Protein AF-A0A0F9AB74-F1 (afdb_monomer_lite)

Sequence (175 aa):
MKTLTYKFTETFQNPFNRKARAGISPRGILRGLGFFMEDCQMEKIDLIGKNFGRLIVEKSAHSNKAGQAFWKCKCDCGNIIIARSDSLRTGNTKSCGCLPKEILIARNTTHTLSKTGTYKIWRGMISRCRYDYPFYRYWHGKGIKVCDRWMSFKRFLFDMGERPKGLTIERIDSN

pLDDT: mean 73.2, std 21.27, range [31.28, 95.75]

Organism: NCBI:txid412755

Secondary structure (DSSP, 8-state):
-----------------------------------------------TT-EETTEEEEEEEEE-TT--EEEEEEETTS-EEEEEHHHHHTTS--SSSHHHHHHHHHHH-S-TTTTSHHHHHHHHHHHHTSTT-TTHHHHGGGT----GGGGSHHHHHHHH-SPPTT-----S---

Structure (mmCIF, N/CA/C/O backbone):
data_AF-A0A0F9AB74-F1
#
_entry.id   AF-A0A0F9AB74-F1
#
loop_
_atom_site.group_PDB
_atom_site.id
_atom_site.type_symbol
_atom_site.label_atom_id
_atom_site.label_alt_id
_atom_site.label_comp_id
_atom_site.label_asym_id
_atom_site.label_entity_id
_atom_site.label_seq_id
_atom_site.pdbx_PDB_ins_code
_atom_site.Cartn_x
_atom_site.Cartn_y
_atom_site.Cartn_z
_atom_site.occupancy
_atom_site.B_iso_or_equiv
_atom_site.auth_seq_id
_atom_site.auth_comp_id
_atom_site.auth_asym_id
_atom_site.auth_atom_id
_atom_site.pdbx_PDB_model_num
ATOM 1 N N . MET A 1 1 ? -4.462 -4.260 -46.797 1.00 43.81 1 MET A N 1
ATOM 2 C CA . MET A 1 1 ? -4.151 -5.011 -45.559 1.00 43.81 1 MET A CA 1
ATOM 3 C C . MET A 1 1 ? -5.220 -4.682 -44.530 1.00 43.81 1 MET A C 1
ATOM 5 O O . MET A 1 1 ? -5.582 -3.521 -44.412 1.00 43.81 1 MET A O 1
ATOM 9 N N . LYS A 1 2 ? -5.818 -5.710 -43.922 1.00 38.28 2 LYS A N 1
ATOM 10 C CA . LYS A 1 2 ? -7.089 -5.634 -43.188 1.00 38.28 2 LYS A CA 1
ATOM 11 C C . LYS A 1 2 ? -6.899 -5.025 -41.793 1.00 38.28 2 LYS A C 1
ATOM 13 O O . LYS A 1 2 ? -6.109 -5.527 -41.001 1.00 38.28 2 LYS A O 1
ATOM 18 N N . THR A 1 3 ? -7.647 -3.966 -41.516 1.00 47.91 3 THR A N 1
ATOM 19 C CA . THR A 1 3 ? -7.860 -3.355 -40.201 1.00 47.91 3 THR A CA 1
ATOM 20 C C . THR A 1 3 ? -8.733 -4.275 -39.346 1.00 47.91 3 THR A C 1
ATOM 22 O O . THR A 1 3 ? -9.804 -4.687 -39.786 1.00 47.91 3 THR A O 1
ATOM 25 N N . LEU A 1 4 ? -8.296 -4.592 -38.125 1.00 37.66 4 LEU A N 1
ATOM 26 C CA . LEU A 1 4 ? -9.113 -5.291 -37.129 1.00 37.66 4 LEU A CA 1
ATOM 27 C C . LEU A 1 4 ? -9.590 -4.285 -36.080 1.00 37.66 4 LEU A C 1
ATOM 29 O O . LEU A 1 4 ? -8.851 -3.882 -35.185 1.00 37.66 4 LEU A O 1
ATOM 33 N N . THR A 1 5 ? -10.840 -3.862 -36.232 1.00 44.44 5 THR A N 1
ATOM 34 C CA . THR A 1 5 ? -11.616 -3.133 -35.228 1.00 44.44 5 THR A CA 1
ATOM 35 C C . THR A 1 5 ? -12.206 -4.123 -34.228 1.00 44.44 5 THR A C 1
ATOM 37 O O . THR A 1 5 ? -12.949 -5.015 -34.633 1.00 44.44 5 THR A O 1
ATOM 40 N N . TYR A 1 6 ? -11.947 -3.934 -32.935 1.00 42.81 6 TYR A N 1
ATOM 41 C CA . TYR A 1 6 ? -12.648 -4.641 -31.862 1.00 42.81 6 TYR A CA 1
ATOM 42 C C . TYR A 1 6 ? -13.553 -3.656 -31.114 1.00 42.81 6 TYR A C 1
ATOM 44 O O . TYR A 1 6 ? -13.085 -2.653 -30.577 1.00 42.81 6 TYR A O 1
ATOM 52 N N . LYS A 1 7 ? -14.859 -3.944 -31.112 1.00 44.25 7 LYS A N 1
ATOM 53 C CA . LYS A 1 7 ? -15.873 -3.335 -30.244 1.00 44.25 7 LYS A CA 1
ATOM 54 C C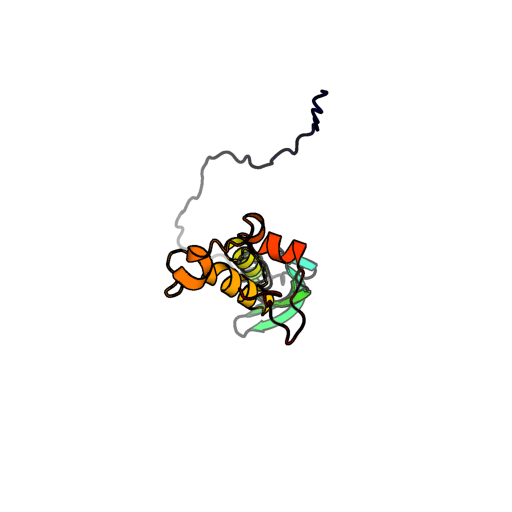 . LYS A 1 7 ? -16.153 -4.309 -29.101 1.00 44.25 7 LYS A C 1
ATOM 56 O O . LYS A 1 7 ? -16.380 -5.483 -29.366 1.00 44.25 7 LYS A O 1
ATOM 61 N N . PHE A 1 8 ? -16.206 -3.812 -27.870 1.00 36.16 8 PHE A N 1
ATOM 62 C CA . PHE A 1 8 ? -16.928 -4.465 -26.781 1.00 36.16 8 PHE A CA 1
ATOM 63 C C . PHE A 1 8 ? -17.798 -3.417 -26.090 1.00 36.16 8 PHE A C 1
ATOM 65 O O . PHE A 1 8 ? -17.309 -2.413 -25.574 1.00 36.16 8 PHE A O 1
ATOM 72 N N . THR A 1 9 ? -19.103 -3.643 -26.169 1.00 40.78 9 THR A N 1
ATOM 73 C CA . THR A 1 9 ? -20.156 -2.987 -25.403 1.00 40.78 9 THR A CA 1
ATOM 74 C C . THR A 1 9 ? -20.321 -3.736 -24.087 1.00 40.78 9 THR A C 1
ATOM 76 O O . THR A 1 9 ? -20.438 -4.954 -24.107 1.00 40.78 9 THR A O 1
ATOM 79 N N . GLU A 1 10 ? -20.336 -3.033 -22.961 1.00 36.94 10 GLU A N 1
ATOM 80 C CA . GLU A 1 10 ? -21.513 -2.919 -22.091 1.00 36.94 10 GLU A CA 1
ATOM 81 C C . GLU A 1 10 ? -21.180 -2.085 -20.851 1.00 36.94 10 GLU A C 1
ATOM 83 O O . GLU A 1 10 ? -20.064 -2.028 -20.337 1.00 36.94 10 GLU A O 1
ATOM 88 N N . THR A 1 11 ? -22.193 -1.335 -20.461 1.00 43.22 11 THR A N 1
ATOM 89 C CA . THR A 1 11 ? -22.218 -0.231 -19.517 1.00 43.22 11 THR A CA 1
ATOM 90 C C . THR A 1 11 ? -22.158 -0.712 -18.072 1.00 43.22 11 THR A C 1
ATOM 92 O O . THR A 1 11 ? -23.061 -1.414 -17.628 1.00 43.22 11 THR A O 1
ATOM 95 N N . PHE A 1 12 ? -21.184 -0.238 -17.293 1.00 33.56 12 PHE A N 1
ATOM 96 C CA . PHE A 1 12 ? -21.295 -0.244 -15.833 1.00 33.56 12 PHE A CA 1
ATOM 97 C C . PHE A 1 12 ? -21.854 1.101 -15.368 1.00 33.56 12 PHE A C 1
ATOM 99 O O . PHE A 1 12 ? -21.212 2.145 -15.494 1.00 33.56 12 PHE A O 1
ATOM 106 N N . GLN A 1 13 ? -23.085 1.071 -14.856 1.00 39.59 13 GLN A N 1
ATOM 107 C CA . GLN A 1 13 ? -23.728 2.213 -14.221 1.00 39.59 13 GLN A CA 1
ATOM 108 C C . GLN A 1 13 ? -22.968 2.608 -12.950 1.00 39.59 13 GLN A C 1
ATOM 110 O O . GLN A 1 13 ? -22.758 1.816 -12.035 1.00 39.59 13 GLN A O 1
ATOM 115 N N . ASN A 1 14 ? -22.575 3.875 -12.919 1.00 42.44 14 ASN A N 1
ATOM 116 C CA . ASN A 1 14 ? -21.978 4.578 -11.798 1.00 42.44 14 ASN A CA 1
ATOM 117 C C . ASN A 1 14 ? -23.099 5.079 -10.854 1.00 42.44 14 ASN A C 1
ATOM 119 O O . ASN A 1 14 ? -23.895 5.913 -11.288 1.00 42.44 14 ASN A O 1
ATOM 123 N N . PRO A 1 15 ? -23.191 4.639 -9.584 1.00 41.12 15 PRO A N 1
ATOM 124 C CA . PRO A 1 15 ? -24.231 5.093 -8.663 1.00 41.12 15 PRO A CA 1
ATOM 125 C C . PRO A 1 15 ? -23.807 6.316 -7.824 1.00 41.12 15 PRO A C 1
ATOM 127 O O . PRO A 1 15 ? -24.186 6.432 -6.659 1.00 41.12 15 PRO A O 1
ATOM 130 N N . PHE A 1 16 ? -23.047 7.262 -8.386 1.00 36.78 16 PHE A N 1
ATOM 131 C CA . PHE A 1 16 ? -22.826 8.572 -7.760 1.00 36.78 16 PHE A CA 1
ATOM 132 C C . PHE A 1 16 ? -23.815 9.612 -8.292 1.00 36.78 16 PHE A C 1
ATOM 134 O O . PHE A 1 16 ? -23.480 10.480 -9.092 1.00 36.78 16 PHE A O 1
ATOM 141 N N . ASN A 1 17 ? -25.049 9.552 -7.791 1.00 37.34 17 ASN A N 1
ATOM 142 C CA . ASN A 1 17 ? -25.945 10.702 -7.801 1.00 37.34 17 ASN A CA 1
ATOM 143 C C . ASN A 1 17 ? -26.595 10.853 -6.425 1.00 37.34 17 ASN A C 1
ATOM 145 O O . ASN A 1 17 ? -27.485 10.088 -6.057 1.00 37.34 17 ASN A O 1
ATOM 149 N N . ARG A 1 18 ? -26.161 11.856 -5.659 1.00 40.81 18 ARG A N 1
ATOM 150 C CA . ARG A 1 18 ? -26.996 12.448 -4.613 1.00 40.81 18 ARG A CA 1
ATOM 151 C C . ARG A 1 18 ? -26.971 13.958 -4.771 1.00 40.81 18 ARG A C 1
ATOM 153 O O . ARG A 1 18 ? -25.955 14.615 -4.562 1.00 40.81 18 ARG A O 1
ATOM 160 N N . LYS A 1 19 ? -28.134 14.452 -5.188 1.00 38.44 19 LYS A N 1
ATOM 161 C CA . LYS A 1 19 ? -28.541 15.850 -5.240 1.00 38.44 19 LYS A CA 1
ATOM 162 C C . LYS A 1 19 ? -28.359 16.526 -3.879 1.00 38.44 19 LYS A C 1
ATOM 164 O O . LYS A 1 19 ? -28.498 15.906 -2.827 1.00 38.44 19 LYS A O 1
ATOM 169 N N . ALA A 1 20 ? -28.084 17.821 -3.950 1.00 34.88 20 ALA A N 1
ATOM 170 C CA . ALA A 1 20 ? -28.099 18.756 -2.839 1.00 34.88 20 ALA A CA 1
ATOM 171 C C . ALA A 1 20 ? -29.530 19.109 -2.379 1.00 34.88 20 ALA A C 1
ATOM 173 O O . ALA A 1 20 ? -30.483 18.942 -3.143 1.00 34.88 20 ALA A O 1
ATOM 174 N N . ARG A 1 21 ? -29.578 19.763 -1.202 1.00 36.00 21 ARG A N 1
ATOM 175 C CA . ARG A 1 21 ? -30.686 20.482 -0.521 1.00 36.00 21 ARG A CA 1
ATOM 176 C C . ARG A 1 21 ? -31.568 19.595 0.368 1.00 36.00 21 ARG A C 1
ATOM 178 O O . ARG A 1 21 ? -31.872 18.476 -0.001 1.00 36.00 21 ARG A O 1
ATOM 185 N N . ALA A 1 22 ? -32.049 20.027 1.531 1.00 31.28 22 ALA A N 1
ATOM 186 C CA . ALA A 1 22 ? -31.831 21.206 2.375 1.00 31.28 22 ALA A CA 1
ATOM 187 C C . ALA A 1 22 ? -32.523 20.928 3.728 1.00 31.28 22 ALA A C 1
ATOM 189 O O . ALA A 1 22 ? -33.496 20.185 3.756 1.00 31.28 22 ALA A O 1
ATOM 190 N N . GLY A 1 23 ? -32.079 21.597 4.796 1.00 32.03 23 GLY A N 1
ATOM 191 C CA . GLY A 1 23 ? -32.972 22.059 5.864 1.00 32.03 23 GLY A CA 1
ATOM 192 C C . GLY A 1 23 ? -33.332 21.083 6.988 1.00 32.03 23 GLY A C 1
ATOM 193 O O . GLY A 1 23 ? -34.173 20.212 6.826 1.00 32.03 23 GLY A O 1
ATOM 194 N N . ILE A 1 24 ? -32.780 21.374 8.170 1.00 34.50 24 ILE A N 1
ATOM 195 C CA . ILE A 1 24 ? -33.478 21.726 9.428 1.00 34.50 24 ILE A CA 1
ATOM 196 C C . ILE A 1 24 ? -32.673 21.148 10.604 1.00 34.50 24 ILE A C 1
ATOM 198 O O . ILE A 1 24 ? -32.692 19.956 10.884 1.00 34.50 24 ILE A O 1
ATOM 202 N N . SER A 1 25 ? -31.956 22.024 11.308 1.00 33.53 25 SER A N 1
ATOM 203 C CA . SER A 1 25 ? -31.489 21.781 12.674 1.00 33.53 25 SER A CA 1
ATOM 204 C C . SER A 1 25 ? -31.980 22.954 13.514 1.00 33.53 25 SER A C 1
ATOM 206 O O . SER A 1 25 ? -31.469 24.064 13.345 1.00 33.53 25 SER A O 1
ATOM 208 N N . PRO A 1 26 ? -32.988 22.768 14.380 1.00 39.94 26 PRO A N 1
ATOM 209 C CA . PRO A 1 26 ? -33.317 23.763 15.374 1.00 39.94 26 PRO A CA 1
ATOM 210 C C . PRO A 1 26 ? -32.356 23.568 16.549 1.00 39.94 26 PRO A C 1
ATOM 212 O O . PRO A 1 26 ? -32.540 22.695 17.395 1.00 39.94 26 PRO A O 1
ATOM 215 N N . ARG A 1 27 ? -31.320 24.410 16.629 1.00 38.06 27 ARG A N 1
ATOM 216 C CA . ARG A 1 27 ? -30.686 24.711 17.918 1.00 38.06 27 ARG A CA 1
ATOM 217 C C . ARG A 1 27 ? -31.642 25.606 18.707 1.00 38.06 27 ARG A C 1
ATOM 219 O O . ARG A 1 27 ? -31.510 26.823 18.700 1.00 38.06 27 ARG A O 1
ATOM 226 N N . GLY A 1 28 ? -32.628 24.977 19.340 1.00 33.47 28 GLY A N 1
ATOM 227 C CA . GLY A 1 28 ? -33.473 25.577 20.364 1.00 33.47 28 GLY A CA 1
ATOM 228 C C . GLY A 1 28 ? -32.919 25.239 21.743 1.00 33.47 28 GLY A C 1
ATOM 229 O O . GLY A 1 28 ? -32.850 24.076 22.126 1.00 33.47 28 GLY A O 1
ATOM 230 N N . ILE A 1 29 ? -32.493 26.272 22.462 1.00 43.81 29 ILE A N 1
ATOM 231 C CA . ILE A 1 29 ? -32.199 26.254 23.895 1.00 43.81 29 ILE A CA 1
ATOM 232 C C . ILE A 1 29 ? -33.513 25.987 24.631 1.00 43.81 29 ILE A C 1
ATOM 234 O O . ILE A 1 29 ? -34.443 26.774 24.480 1.00 43.81 29 ILE A O 1
ATOM 238 N N . LEU A 1 30 ? -33.575 24.961 25.478 1.00 32.38 30 LEU A N 1
ATOM 239 C CA . LEU A 1 30 ? -34.538 24.931 26.578 1.00 32.38 30 LEU A CA 1
ATOM 240 C C . LEU A 1 30 ? -33.816 24.571 27.873 1.00 32.38 30 LEU A C 1
ATOM 242 O O . LEU A 1 30 ? -33.271 23.483 28.049 1.00 32.38 30 LEU A O 1
ATOM 246 N N . ARG A 1 31 ? -33.783 25.571 28.756 1.00 35.81 31 ARG A N 1
ATOM 247 C CA . ARG A 1 31 ? -33.463 25.447 30.172 1.00 35.81 31 ARG A CA 1
ATOM 248 C C . ARG A 1 31 ? -34.569 24.646 30.859 1.00 35.81 31 ARG A C 1
ATOM 250 O O . ARG A 1 31 ? -35.737 24.888 30.589 1.00 35.81 31 ARG A O 1
ATOM 257 N N . GLY A 1 32 ? -34.134 23.770 31.762 1.00 41.69 32 GLY A N 1
ATOM 258 C CA . GLY A 1 32 ? -34.788 23.331 32.996 1.00 41.69 32 GLY A CA 1
ATOM 259 C C . GLY A 1 32 ? -36.302 23.162 33.011 1.00 41.69 32 GLY A C 1
ATOM 260 O O . GLY A 1 32 ? -37.019 24.147 33.057 1.00 41.69 32 GLY A O 1
ATOM 261 N N . LEU A 1 33 ? -36.734 21.912 33.169 1.00 35.78 33 LEU A N 1
ATOM 262 C CA . LEU A 1 33 ? -37.724 21.470 34.154 1.00 35.78 33 LEU A CA 1
ATOM 263 C C . LEU A 1 33 ? -37.439 19.979 34.401 1.00 35.78 33 LEU A C 1
ATOM 265 O O . LEU A 1 33 ? -37.191 19.230 33.457 1.00 35.78 33 LEU A O 1
ATOM 269 N N . GLY A 1 34 ? -37.356 19.582 35.671 1.00 46.81 34 GLY A N 1
ATOM 270 C CA . GLY A 1 34 ? -37.038 18.213 36.065 1.00 46.81 34 GLY A CA 1
ATOM 271 C C . GLY A 1 34 ? -38.096 17.230 35.573 1.00 46.81 34 GLY A C 1
ATOM 272 O O . GLY A 1 34 ? -39.286 17.452 35.774 1.00 46.81 34 GLY A O 1
ATOM 273 N N . PHE A 1 35 ? -37.642 16.137 34.968 1.00 34.41 35 PHE A N 1
ATOM 274 C CA . PHE A 1 35 ? -38.422 14.919 34.809 1.00 34.41 35 PHE A CA 1
ATOM 275 C C . PHE A 1 35 ? -37.532 13.744 35.201 1.00 34.41 35 PHE A C 1
ATOM 277 O O . PHE A 1 35 ? -36.341 13.711 34.889 1.00 34.41 35 PHE A O 1
ATOM 284 N N . PHE A 1 36 ? -38.123 12.866 35.998 1.00 38.41 36 PHE A N 1
ATOM 285 C CA . PHE A 1 36 ? -37.516 11.765 36.719 1.00 38.41 36 PHE A CA 1
ATOM 286 C C . PHE A 1 36 ? -36.607 10.906 35.831 1.00 38.41 36 PHE A C 1
ATOM 288 O O . PHE A 1 36 ? -36.937 10.597 34.688 1.00 38.41 36 PHE A O 1
ATOM 295 N N . MET A 1 37 ? -35.453 10.514 36.384 1.00 43.56 37 MET A N 1
ATOM 296 C CA . MET A 1 37 ? -34.659 9.408 35.857 1.00 43.56 37 MET A CA 1
ATOM 297 C C . MET A 1 37 ? -35.468 8.120 36.019 1.00 43.56 37 MET A C 1
ATOM 299 O O . MET A 1 37 ? -35.365 7.451 37.041 1.00 43.56 37 MET A O 1
ATOM 303 N N . GLU A 1 38 ? -36.284 7.793 35.025 1.00 41.16 38 GLU A N 1
ATOM 304 C CA . GLU A 1 38 ? -36.809 6.444 34.853 1.00 41.16 38 GLU A CA 1
ATOM 305 C C . GLU A 1 38 ? -35.816 5.665 33.990 1.00 41.16 38 GLU A C 1
ATOM 307 O O . GLU A 1 38 ? -35.568 5.998 32.831 1.00 41.16 38 GLU A O 1
ATOM 312 N N . ASP A 1 39 ? -35.165 4.704 34.645 1.00 48.94 39 ASP A N 1
ATOM 313 C CA . ASP A 1 39 ? -34.392 3.580 34.121 1.00 48.94 39 ASP A CA 1
ATOM 314 C C . ASP A 1 39 ? -34.075 3.612 32.618 1.00 48.94 39 ASP A C 1
ATOM 316 O O . ASP A 1 39 ? -34.642 2.881 31.803 1.00 48.94 39 ASP A O 1
ATOM 320 N N . CYS A 1 40 ? -33.056 4.396 32.254 1.00 33.06 40 CYS A N 1
ATOM 321 C CA . CYS A 1 40 ? -32.331 4.180 31.010 1.00 33.06 40 CYS A CA 1
ATOM 322 C C . CYS A 1 40 ? -31.525 2.890 31.183 1.00 33.06 40 CYS A C 1
ATOM 324 O O . CYS A 1 40 ? -30.354 2.910 31.573 1.00 33.06 40 CYS A O 1
ATOM 326 N N . GLN A 1 41 ? -32.178 1.750 30.952 1.00 41.62 41 GLN A N 1
ATOM 327 C CA . GLN A 1 41 ? -31.495 0.480 30.783 1.00 41.62 41 GLN A CA 1
ATOM 328 C C . GLN A 1 41 ? -30.483 0.679 29.655 1.00 41.62 41 GLN A C 1
ATOM 330 O O . GLN A 1 41 ? -30.831 0.749 28.477 1.00 41.62 41 GLN A O 1
ATOM 335 N N . MET A 1 42 ? -29.211 0.834 30.025 1.00 43.81 42 MET A N 1
ATOM 336 C CA . MET A 1 42 ? -28.106 0.753 29.086 1.00 43.81 42 MET A CA 1
ATOM 337 C C . MET A 1 42 ? -28.067 -0.684 28.575 1.00 43.81 42 MET A C 1
ATOM 339 O O . MET A 1 42 ? -27.309 -1.509 29.085 1.00 43.81 42 MET A O 1
ATOM 343 N N . GLU A 1 43 ? -28.892 -0.998 27.577 1.00 54.69 43 GLU A N 1
ATOM 344 C CA . GLU A 1 43 ? -28.723 -2.223 26.817 1.00 54.69 43 GLU A CA 1
ATOM 345 C C . GLU A 1 43 ? -27.302 -2.208 26.268 1.00 54.69 43 GLU A C 1
ATOM 347 O O . GLU A 1 43 ? -26.873 -1.325 25.513 1.00 54.69 43 GLU A O 1
ATOM 352 N N . LYS A 1 44 ? -26.520 -3.166 26.757 1.00 62.16 44 LYS A N 1
ATOM 353 C CA . LYS A 1 44 ? -25.116 -3.319 26.423 1.00 62.16 44 LYS A CA 1
ATOM 354 C C . LYS A 1 44 ? -25.072 -3.682 24.945 1.00 62.16 44 LYS A C 1
ATOM 356 O O . LYS A 1 44 ? -25.332 -4.822 24.586 1.00 62.16 44 LYS A O 1
ATOM 361 N N . ILE A 1 45 ? -24.816 -2.688 24.094 1.00 73.25 45 ILE A N 1
ATOM 362 C CA . ILE A 1 45 ? -24.855 -2.860 22.640 1.00 73.25 45 ILE A CA 1
ATOM 363 C C . ILE A 1 45 ? -23.900 -3.989 22.264 1.00 73.25 45 ILE A C 1
ATOM 365 O O . ILE A 1 45 ? -22.679 -3.816 22.339 1.00 73.25 45 ILE A O 1
ATOM 369 N N . ASP A 1 46 ? -24.458 -5.117 21.832 1.00 81.31 46 ASP A N 1
ATOM 370 C CA . ASP A 1 46 ? -23.654 -6.193 21.290 1.00 81.31 46 ASP A CA 1
ATOM 371 C C . ASP A 1 46 ? -23.224 -5.835 19.864 1.00 81.31 46 ASP A C 1
ATOM 373 O O . ASP A 1 46 ? -24.019 -5.453 18.986 1.00 81.31 46 ASP A O 1
ATOM 377 N N . LEU A 1 47 ? -21.911 -5.874 19.669 1.00 83.12 47 LEU A N 1
ATOM 378 C CA . LEU A 1 47 ? -21.265 -5.600 18.399 1.00 83.12 47 LEU A CA 1
ATOM 379 C C . LEU A 1 47 ? -20.716 -6.873 17.755 1.00 83.12 47 LEU A C 1
ATOM 381 O O . LEU A 1 47 ? -20.196 -6.763 16.650 1.00 83.12 47 LEU A O 1
ATOM 385 N N . ILE A 1 48 ? -20.843 -8.046 18.389 1.00 89.81 48 ILE A N 1
ATOM 386 C CA . ILE A 1 48 ? -20.369 -9.325 17.843 1.00 89.81 48 ILE A CA 1
ATOM 387 C C . ILE A 1 48 ? -20.951 -9.558 16.444 1.00 89.81 48 ILE A C 1
ATOM 389 O O . ILE A 1 48 ? -22.136 -9.351 16.192 1.00 89.81 48 ILE A O 1
ATOM 393 N N . GLY A 1 49 ? -20.084 -9.941 15.506 1.00 86.88 49 GLY A N 1
ATOM 394 C CA . GLY A 1 49 ? -20.445 -10.222 14.117 1.00 86.88 49 GLY A CA 1
ATOM 395 C C . GLY A 1 49 ? -20.729 -8.990 13.254 1.00 86.88 49 GLY A C 1
ATOM 396 O O . GLY A 1 49 ? -20.979 -9.141 12.060 1.00 86.88 49 GLY A O 1
ATOM 397 N N . LYS A 1 50 ? -20.680 -7.767 13.804 1.00 88.75 50 LYS A N 1
ATOM 398 C CA . LYS A 1 50 ? -20.885 -6.546 13.013 1.00 88.75 50 LYS A CA 1
ATOM 399 C C . LYS A 1 50 ? -19.621 -6.140 12.264 1.00 88.75 50 LYS A C 1
ATOM 401 O O . LYS A 1 50 ? -18.503 -6.248 12.774 1.00 88.75 50 LYS A O 1
ATOM 406 N N . ASN A 1 51 ? -19.844 -5.591 11.072 1.00 91.69 51 ASN A N 1
ATOM 407 C CA . ASN A 1 51 ? -18.796 -5.116 10.181 1.00 91.69 51 ASN A CA 1
ATOM 408 C C . ASN A 1 51 ? -18.656 -3.593 10.261 1.00 91.69 51 ASN A C 1
ATOM 410 O O . ASN A 1 51 ? -19.626 -2.850 10.117 1.00 91.69 51 ASN A O 1
ATOM 414 N N . PHE A 1 52 ? -17.423 -3.130 10.422 1.00 90.50 52 PHE A N 1
ATOM 415 C CA . PHE A 1 52 ? -17.035 -1.726 10.450 1.00 90.50 52 PHE A CA 1
ATOM 416 C C . PHE A 1 52 ? -15.951 -1.488 9.399 1.00 90.50 52 PHE A C 1
ATOM 418 O O . PHE A 1 52 ? -14.751 -1.580 9.663 1.00 90.50 52 PHE A O 1
ATOM 425 N N . GLY A 1 53 ? -16.374 -1.210 8.164 1.00 90.94 53 GLY A N 1
ATOM 426 C CA . GLY A 1 53 ? -15.458 -1.142 7.025 1.00 90.94 53 GLY A CA 1
ATOM 427 C C . GLY A 1 53 ? -14.863 -2.517 6.723 1.00 90.94 53 GLY A C 1
ATOM 428 O O . GLY A 1 53 ? -15.597 -3.411 6.328 1.00 90.94 53 GLY A O 1
ATOM 429 N N . ARG A 1 54 ? -13.549 -2.672 6.924 1.00 91.69 54 ARG A N 1
ATOM 430 C CA . ARG A 1 54 ? -12.801 -3.932 6.753 1.00 91.69 54 ARG A CA 1
ATOM 431 C C . ARG A 1 54 ? -12.623 -4.721 8.054 1.00 91.69 54 ARG A C 1
ATOM 433 O O . ARG A 1 54 ? -11.766 -5.595 8.125 1.00 91.69 54 ARG A O 1
ATOM 440 N N . LEU A 1 55 ? -13.308 -4.330 9.129 1.00 95.25 55 LEU A N 1
ATOM 441 C CA . LEU A 1 55 ? -13.185 -4.944 10.451 1.00 95.25 55 LEU A CA 1
ATOM 442 C C . LEU A 1 55 ? -14.456 -5.702 10.804 1.00 95.25 55 LEU A C 1
ATOM 444 O O . LEU A 1 55 ? -15.537 -5.130 10.741 1.00 95.25 55 LEU A O 1
ATOM 448 N N . ILE A 1 56 ? -14.303 -6.939 11.251 1.00 94.75 56 ILE A N 1
ATOM 449 C CA . ILE A 1 56 ? -15.370 -7.802 11.752 1.00 94.75 56 ILE A CA 1
ATOM 450 C C . ILE A 1 56 ? -15.150 -7.980 13.249 1.00 94.75 56 ILE A C 1
ATOM 452 O O . ILE A 1 56 ? -14.063 -8.374 13.675 1.00 94.75 56 ILE A O 1
ATOM 456 N N . VAL A 1 57 ? -16.152 -7.675 14.066 1.00 94.81 57 VAL A N 1
ATOM 457 C CA . VAL A 1 57 ? -16.049 -7.853 15.519 1.00 94.81 57 VAL A CA 1
ATOM 458 C C . VAL A 1 57 ? -16.199 -9.331 15.876 1.00 94.81 57 VAL A C 1
ATOM 460 O O . VAL A 1 57 ? -17.229 -9.937 15.598 1.00 94.81 57 VAL A O 1
ATOM 463 N N . GLU A 1 58 ? -15.192 -9.906 16.534 1.00 93.62 58 GLU A N 1
ATOM 464 C CA . GLU A 1 58 ? -15.229 -11.299 16.997 1.00 93.62 58 GLU A CA 1
ATOM 465 C C . GLU A 1 58 ? -15.801 -11.410 18.412 1.00 93.62 58 GLU A C 1
ATOM 467 O O . GLU A 1 58 ? -16.678 -12.228 18.665 1.00 93.62 58 GLU A O 1
ATOM 472 N N . LYS A 1 59 ? -15.280 -10.616 19.358 1.00 90.62 59 LYS A N 1
ATOM 473 C CA . LYS A 1 59 ? -15.669 -10.692 20.776 1.00 90.62 59 LYS A CA 1
ATOM 474 C C . LYS A 1 59 ? -15.326 -9.431 21.559 1.00 90.62 59 LYS A C 1
ATOM 476 O O . LYS A 1 59 ? -14.441 -8.669 21.164 1.00 90.62 59 LYS A O 1
ATOM 481 N N . SER A 1 60 ? -15.974 -9.232 22.705 1.00 90.38 60 SER A N 1
ATOM 482 C CA . SER A 1 60 ? -15.580 -8.202 23.672 1.00 90.38 60 SER A CA 1
ATOM 483 C C . SER A 1 60 ? -14.203 -8.523 24.264 1.00 90.38 60 SER A C 1
ATOM 485 O O . SER A 1 60 ? -13.934 -9.670 24.620 1.00 90.38 60 SER A O 1
ATOM 487 N N . ALA A 1 61 ? -13.327 -7.524 24.361 1.00 90.44 61 ALA A N 1
ATOM 488 C CA . ALA A 1 61 ? -11.977 -7.670 24.897 1.00 90.44 61 ALA A CA 1
ATOM 489 C C . ALA A 1 61 ? -11.926 -7.308 26.388 1.00 90.44 61 ALA A C 1
ATOM 491 O O . ALA A 1 61 ? -11.768 -8.181 27.234 1.00 90.44 61 ALA A O 1
ATOM 492 N N . HIS A 1 62 ? -12.070 -6.025 26.714 1.00 87.38 62 HIS A N 1
ATOM 493 C CA . HIS A 1 62 ? -12.069 -5.527 28.088 1.00 87.38 62 HIS A CA 1
ATOM 494 C C . HIS A 1 62 ? -12.836 -4.203 28.177 1.00 87.38 62 HIS A C 1
ATOM 496 O O . HIS A 1 62 ? -13.113 -3.558 27.163 1.00 87.38 62 HIS A O 1
ATOM 502 N N . SER A 1 63 ? -13.139 -3.775 29.399 1.00 88.56 63 SER A N 1
ATOM 503 C CA . SER A 1 63 ? -13.694 -2.452 29.684 1.00 88.56 63 SER A CA 1
ATOM 504 C C . SER A 1 63 ? -12.690 -1.638 30.492 1.00 88.56 63 SER A C 1
ATOM 506 O O . SER A 1 63 ? -11.989 -2.183 31.340 1.00 88.56 63 SER A O 1
ATOM 508 N N . ASN A 1 64 ? -12.579 -0.341 30.207 1.00 86.56 64 ASN A N 1
ATOM 509 C CA . ASN A 1 64 ? -11.722 0.552 30.991 1.00 86.56 64 ASN A CA 1
ATOM 510 C C . ASN A 1 64 ? -12.470 1.098 32.225 1.00 86.56 64 ASN A C 1
ATOM 512 O O . ASN A 1 64 ? -13.696 1.019 32.284 1.00 86.56 64 ASN A O 1
ATOM 516 N N . LYS A 1 65 ? -11.753 1.729 33.168 1.00 83.31 65 LYS A N 1
ATOM 517 C CA . LYS A 1 65 ? -12.329 2.361 34.377 1.00 83.31 65 LYS A CA 1
ATOM 518 C C . LYS A 1 65 ? -13.429 3.390 34.066 1.00 83.31 65 LYS A C 1
ATOM 520 O O . LYS A 1 65 ? -14.327 3.585 34.869 1.00 83.31 65 LYS A O 1
ATOM 525 N N . ALA A 1 66 ? -13.384 4.004 32.881 1.00 82.00 66 ALA A N 1
ATOM 526 C CA . ALA A 1 66 ? -14.390 4.943 32.378 1.00 82.00 66 ALA A CA 1
ATOM 527 C C . ALA A 1 66 ? -15.626 4.269 31.732 1.00 82.00 66 ALA A C 1
ATOM 529 O O . ALA A 1 66 ? -16.374 4.925 31.014 1.00 82.00 66 ALA A O 1
ATOM 530 N N . GLY A 1 67 ? -15.801 2.949 31.876 1.00 81.31 67 GLY A N 1
ATOM 531 C CA . GLY A 1 67 ? -16.937 2.201 31.316 1.00 81.31 67 GLY A CA 1
ATOM 532 C C . GLY A 1 67 ? -16.877 1.952 29.802 1.00 81.31 67 GLY A C 1
ATOM 533 O O . GLY A 1 67 ? -17.781 1.347 29.232 1.00 81.31 67 GLY A O 1
ATOM 534 N N . GLN A 1 68 ? -15.809 2.378 29.123 1.00 84.38 68 GLN A N 1
ATOM 535 C CA . GLN A 1 68 ? -15.658 2.195 27.678 1.00 84.38 68 GLN A CA 1
ATOM 536 C C . GLN A 1 68 ? -15.352 0.734 27.337 1.00 84.38 68 GLN A C 1
ATOM 538 O O . GLN A 1 68 ? -14.345 0.193 27.798 1.00 84.38 68 GLN A O 1
ATOM 543 N N . ALA A 1 69 ? -16.192 0.118 26.503 1.00 89.19 69 ALA A N 1
ATOM 544 C CA . ALA A 1 69 ? -15.997 -1.244 26.017 1.00 89.19 69 ALA A CA 1
ATOM 545 C C . ALA A 1 69 ? -15.052 -1.290 24.804 1.00 89.19 69 ALA A C 1
ATOM 547 O O . ALA A 1 69 ? -15.164 -0.484 23.868 1.00 89.19 69 ALA A O 1
ATOM 548 N N . PHE A 1 70 ? -14.143 -2.261 24.818 1.00 91.94 70 PHE A N 1
ATOM 549 C CA . PHE A 1 70 ? -13.222 -2.579 23.734 1.00 91.94 70 PHE A CA 1
ATOM 550 C C . PHE A 1 70 ? -13.583 -3.921 23.106 1.00 91.94 70 PHE A C 1
ATOM 552 O O . PHE A 1 70 ? -13.992 -4.857 23.793 1.00 91.94 70 PHE A O 1
ATOM 559 N N . TRP A 1 71 ? -13.377 -4.020 21.799 1.00 93.62 71 TRP A N 1
ATOM 560 C CA . TRP A 1 71 ? -13.765 -5.160 20.984 1.00 93.62 71 TRP A CA 1
ATOM 561 C C . TRP A 1 71 ? -12.574 -5.682 20.200 1.00 93.62 71 TRP A C 1
ATOM 563 O O . TRP A 1 71 ? -11.847 -4.920 19.558 1.00 93.62 71 TRP A O 1
ATOM 573 N N . LYS A 1 72 ? -12.390 -6.998 20.237 1.00 94.94 72 LYS A N 1
ATOM 574 C CA . LYS A 1 72 ? -11.437 -7.706 19.393 1.00 94.94 72 LYS A CA 1
ATOM 575 C C . LYS A 1 72 ? -12.048 -7.835 18.001 1.00 94.94 72 LYS A C 1
ATOM 577 O O . LYS A 1 72 ? -13.096 -8.457 17.840 1.00 94.94 72 LYS A O 1
ATOM 582 N N . CYS A 1 73 ? -11.399 -7.227 17.019 1.00 94.56 73 CYS A N 1
ATOM 583 C CA . CYS A 1 73 ? -11.861 -7.175 15.640 1.00 94.56 73 CYS A CA 1
ATOM 584 C C . CYS A 1 73 ? -10.841 -7.848 14.723 1.00 94.56 73 CYS A C 1
ATOM 586 O O . CYS A 1 73 ? -9.645 -7.562 14.812 1.00 94.56 73 CYS A O 1
ATOM 588 N N . LYS A 1 74 ? -11.313 -8.694 13.812 1.00 95.38 74 LYS A N 1
ATOM 589 C CA . LYS A 1 74 ? -10.524 -9.279 12.732 1.00 95.38 74 LYS A CA 1
ATOM 590 C C . LYS A 1 74 ? -10.653 -8.413 11.488 1.00 95.38 74 LYS A C 1
ATOM 592 O O . LYS A 1 74 ? -11.755 -8.066 11.083 1.00 95.38 74 LYS A O 1
ATOM 597 N N . CYS A 1 75 ? -9.529 -8.034 10.900 1.00 95.75 75 CYS A N 1
ATOM 598 C CA . CYS A 1 75 ? -9.507 -7.268 9.665 1.00 95.75 75 CYS A CA 1
ATOM 599 C C . CYS A 1 75 ? -9.444 -8.195 8.447 1.00 95.75 75 CYS A C 1
ATOM 601 O O . CYS A 1 75 ? -8.824 -9.256 8.524 1.00 95.75 75 CYS A O 1
ATOM 603 N N . ASP A 1 76 ? -9.946 -7.744 7.299 1.00 92.88 76 ASP A N 1
ATOM 604 C CA . ASP A 1 76 ? -9.785 -8.436 6.007 1.00 92.88 76 ASP A CA 1
ATOM 605 C C . ASP A 1 76 ? -8.304 -8.645 5.638 1.00 92.88 76 ASP A C 1
ATOM 607 O O . ASP A 1 76 ? -7.950 -9.578 4.926 1.00 92.88 76 ASP A O 1
ATOM 611 N N . CYS A 1 77 ? -7.414 -7.798 6.180 1.00 91.06 77 CYS A N 1
ATOM 612 C CA . CYS A 1 77 ? -5.955 -7.922 6.070 1.00 91.06 77 CYS A CA 1
ATOM 613 C C . CYS A 1 77 ? -5.387 -9.159 6.806 1.00 91.06 77 CYS A C 1
ATOM 615 O O . CYS A 1 77 ? -4.189 -9.414 6.731 1.00 91.06 77 CYS A O 1
ATOM 617 N N . GLY A 1 78 ? -6.210 -9.874 7.581 1.00 92.00 78 GLY A N 1
ATOM 618 C CA . GLY A 1 78 ? -5.820 -10.986 8.451 1.00 92.00 78 GLY A CA 1
ATOM 619 C C . GLY A 1 78 ? -5.369 -10.562 9.853 1.00 92.00 78 GLY A C 1
ATOM 620 O O . GLY A 1 78 ? -5.406 -11.376 10.774 1.00 92.00 78 GLY A O 1
ATOM 621 N N . ASN A 1 79 ? -4.997 -9.292 10.056 1.00 94.56 79 ASN A N 1
ATOM 622 C CA . ASN A 1 79 ? -4.590 -8.809 11.376 1.00 94.56 79 ASN A CA 1
ATOM 623 C C . ASN A 1 79 ? -5.785 -8.625 12.307 1.00 94.56 79 ASN A C 1
ATOM 625 O O . ASN A 1 79 ? -6.873 -8.216 11.899 1.00 94.56 79 ASN A O 1
ATOM 629 N N . ILE A 1 80 ? -5.525 -8.837 13.589 1.00 94.75 80 ILE A N 1
ATOM 630 C CA . ILE A 1 80 ? -6.487 -8.644 14.664 1.00 94.75 80 ILE A CA 1
ATOM 631 C C . ILE A 1 80 ? -6.119 -7.373 15.424 1.00 94.75 80 ILE A C 1
ATOM 633 O O . ILE A 1 80 ? -4.955 -7.167 15.765 1.00 94.75 80 ILE A O 1
ATOM 637 N N . ILE A 1 81 ? -7.114 -6.537 15.713 1.00 94.38 81 ILE A N 1
ATOM 638 C CA . ILE A 1 81 ? -6.946 -5.314 16.500 1.00 94.38 81 ILE A CA 1
ATOM 639 C C . ILE A 1 81 ? -7.944 -5.258 17.652 1.00 94.38 81 ILE A C 1
ATOM 641 O O . ILE A 1 81 ? -9.004 -5.880 17.607 1.00 94.38 81 ILE A O 1
ATOM 645 N N . ILE A 1 82 ? -7.619 -4.472 18.674 1.00 94.31 82 ILE A N 1
ATOM 646 C CA . ILE A 1 82 ? -8.549 -4.121 19.744 1.00 94.31 82 ILE A CA 1
ATOM 647 C C . ILE A 1 82 ? -9.003 -2.686 19.492 1.00 94.31 82 ILE A C 1
ATOM 649 O O . ILE A 1 82 ? -8.190 -1.764 19.498 1.00 94.31 82 ILE A O 1
ATOM 653 N N . ALA A 1 83 ? -10.293 -2.503 19.231 1.00 92.19 83 ALA A N 1
ATOM 654 C CA . ALA A 1 83 ? -10.877 -1.210 18.903 1.00 92.19 83 ALA A CA 1
ATOM 655 C C . ALA A 1 83 ? -11.933 -0.807 19.935 1.00 92.19 83 ALA A C 1
ATOM 657 O O . ALA A 1 83 ? -12.641 -1.642 20.496 1.00 92.19 83 ALA A O 1
ATOM 658 N N . ARG A 1 84 ? -12.037 0.496 20.190 1.00 91.38 84 ARG A N 1
ATOM 659 C CA . ARG A 1 84 ? -13.015 1.058 21.124 1.00 91.38 84 ARG A CA 1
ATOM 660 C C . ARG A 1 84 ? -14.400 1.128 20.469 1.00 91.38 84 ARG A C 1
ATOM 662 O O . ARG A 1 84 ? -14.505 1.411 19.275 1.00 91.38 84 ARG A O 1
ATOM 669 N N . SER A 1 85 ? -15.457 0.883 21.245 1.00 88.69 85 SER A N 1
ATOM 670 C CA . SER A 1 85 ? -16.850 0.830 20.752 1.00 88.69 85 SER A CA 1
ATOM 671 C C . SER A 1 85 ? -17.281 2.085 19.987 1.00 88.69 85 SER A C 1
ATOM 673 O O . SER A 1 85 ? -17.898 2.009 18.929 1.00 88.69 85 SER A O 1
ATOM 675 N N . ASP A 1 86 ? -16.963 3.256 20.525 1.00 87.75 86 ASP A N 1
ATOM 676 C CA . ASP A 1 86 ? -17.257 4.558 19.927 1.00 87.75 86 ASP A CA 1
ATOM 677 C C . ASP A 1 86 ? -16.463 4.788 18.634 1.00 87.75 86 ASP A C 1
ATOM 679 O O . ASP A 1 86 ? -17.030 5.284 17.668 1.00 87.75 86 ASP A O 1
ATOM 683 N N . SER A 1 87 ? -15.192 4.386 18.560 1.00 88.50 87 SER A N 1
ATOM 684 C CA . SER A 1 87 ? -14.368 4.528 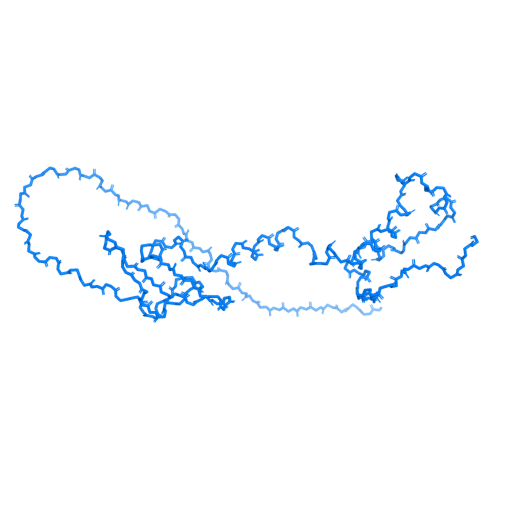17.352 1.00 88.50 87 SER A CA 1
ATOM 685 C C . SER A 1 87 ? -14.868 3.661 16.195 1.00 88.50 87 SER A C 1
ATOM 687 O O . SER A 1 87 ? -14.769 4.069 15.036 1.00 88.50 87 SER A O 1
ATOM 689 N N . LEU A 1 88 ? -15.441 2.491 16.504 1.00 88.81 88 LEU A N 1
ATOM 690 C CA . LEU A 1 88 ? -16.127 1.639 15.529 1.00 88.81 88 LEU A CA 1
ATOM 691 C C . LEU A 1 88 ? -17.433 2.297 15.057 1.00 88.81 88 LEU A C 1
ATOM 693 O O . LEU A 1 88 ? -17.649 2.452 13.858 1.00 88.81 88 LEU A O 1
ATOM 697 N N . ARG A 1 89 ? -18.269 2.770 15.991 1.00 86.75 89 ARG A N 1
ATOM 698 C CA . ARG A 1 89 ? -19.569 3.399 15.687 1.00 86.75 89 ARG A CA 1
ATOM 699 C C . ARG A 1 89 ? -19.459 4.733 14.946 1.00 86.75 89 ARG A C 1
ATOM 701 O O . ARG A 1 89 ? -20.249 4.994 14.048 1.00 86.75 89 ARG A O 1
ATOM 708 N N . THR A 1 90 ? -18.493 5.570 15.312 1.00 86.56 90 THR A N 1
ATOM 709 C CA . THR A 1 90 ? -18.217 6.860 14.649 1.00 86.56 90 THR A CA 1
ATOM 710 C C . THR A 1 90 ? -17.537 6.682 13.291 1.00 86.56 90 THR A C 1
ATOM 712 O O . THR A 1 90 ? -17.456 7.628 12.513 1.00 86.56 90 THR A O 1
ATOM 715 N N . GLY A 1 91 ? -17.050 5.475 12.982 1.00 86.50 91 GLY A N 1
ATOM 716 C CA . GLY A 1 91 ? -16.360 5.182 11.731 1.00 86.50 91 GLY A CA 1
ATOM 717 C C . GLY A 1 91 ? -14.929 5.720 11.670 1.00 86.50 91 GLY A C 1
ATOM 718 O O . GLY A 1 91 ? -14.349 5.748 10.585 1.00 86.50 91 GLY A O 1
ATOM 719 N N . ASN A 1 92 ? -14.339 6.118 12.799 1.00 87.50 92 ASN A N 1
ATOM 720 C CA .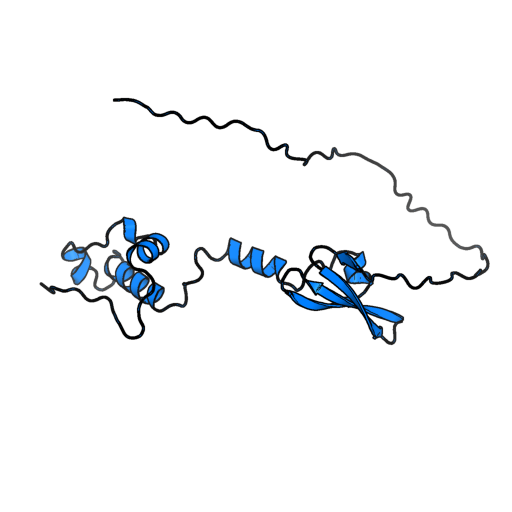 ASN A 1 92 ? -12.931 6.519 12.870 1.00 87.50 92 ASN A CA 1
ATOM 721 C C . ASN A 1 92 ? -11.988 5.325 12.655 1.00 87.50 92 ASN A C 1
ATOM 723 O O . ASN A 1 92 ? -10.905 5.471 12.088 1.00 87.50 92 ASN A O 1
ATOM 727 N N . THR A 1 93 ? -12.405 4.122 13.058 1.00 89.88 93 THR A N 1
ATOM 728 C CA . THR A 1 93 ? -11.624 2.890 12.897 1.00 89.88 93 THR A CA 1
ATOM 729 C C . THR A 1 93 ? -12.317 1.947 11.916 1.00 89.88 93 THR A C 1
ATOM 731 O O . THR A 1 93 ? -13.263 1.256 12.274 1.00 89.88 93 THR A O 1
ATOM 734 N N . LYS A 1 94 ? -11.834 1.921 10.665 1.00 90.31 94 LYS A N 1
ATOM 735 C CA . LYS A 1 94 ? -12.384 1.092 9.566 1.00 90.31 94 LYS A CA 1
ATOM 736 C C . LYS A 1 94 ? -11.471 -0.055 9.123 1.00 90.31 94 LYS A C 1
ATOM 738 O O . LYS A 1 94 ? -11.849 -0.838 8.261 1.00 90.31 94 LYS A O 1
ATOM 743 N N . SER A 1 95 ? -10.228 -0.098 9.605 1.00 92.88 95 SER A N 1
ATOM 744 C CA . SER A 1 95 ? -9.237 -1.118 9.230 1.00 92.88 95 SER A CA 1
ATOM 745 C C . SER A 1 95 ? -8.148 -1.252 10.293 1.00 92.88 95 SER A C 1
ATOM 747 O O . SER A 1 95 ? -7.994 -0.370 11.137 1.00 92.88 95 SER A O 1
ATOM 749 N N . CYS A 1 96 ? -7.330 -2.301 10.173 1.00 92.12 96 CYS A N 1
ATOM 750 C CA . CYS A 1 96 ? -6.110 -2.526 10.957 1.00 92.12 96 CYS A CA 1
ATOM 751 C C . CYS A 1 96 ? -5.004 -1.460 10.734 1.00 92.12 96 CYS A C 1
ATOM 753 O O . CYS A 1 96 ? -3.907 -1.596 11.261 1.00 92.12 96 CYS A O 1
ATOM 755 N N . GLY A 1 97 ? -5.251 -0.435 9.905 1.00 90.06 97 GLY A N 1
ATOM 756 C CA . GLY A 1 97 ? -4.233 0.475 9.366 1.00 90.06 97 GLY A CA 1
ATOM 757 C C . GLY A 1 97 ? -3.690 0.040 7.997 1.00 90.06 97 GLY A C 1
ATOM 758 O O . GLY A 1 97 ? -2.905 0.766 7.388 1.00 90.06 97 GLY A O 1
ATOM 759 N N . CYS A 1 98 ? -4.131 -1.108 7.466 1.00 92.50 98 CYS A N 1
ATOM 760 C CA . CYS A 1 98 ? -3.726 -1.571 6.135 1.00 92.50 98 CYS A CA 1
ATOM 761 C C . CYS A 1 98 ? -4.245 -0.667 5.016 1.00 92.50 98 CYS A C 1
ATOM 763 O O . CYS A 1 98 ? -3.498 -0.373 4.096 1.00 92.50 98 CYS A O 1
ATOM 765 N N . LEU A 1 99 ? -5.477 -0.162 5.119 1.00 90.50 99 LEU A N 1
ATOM 766 C CA . LEU A 1 99 ? -6.097 0.654 4.078 1.00 90.50 99 LEU A CA 1
ATOM 767 C C . LEU A 1 99 ? -5.279 1.921 3.757 1.00 90.50 99 LEU A C 1
ATOM 769 O O . LEU A 1 99 ? -4.906 2.104 2.598 1.00 90.50 99 LEU A O 1
ATOM 773 N N . PRO A 1 100 ? -4.929 2.785 4.734 1.00 89.88 100 PRO A N 1
ATOM 774 C CA . PRO A 1 100 ? -4.084 3.941 4.443 1.00 89.88 100 PRO A CA 1
ATOM 775 C C . PRO A 1 100 ? -2.683 3.539 3.961 1.00 89.88 100 PRO A C 1
ATOM 777 O O . PRO A 1 100 ? -2.109 4.237 3.127 1.00 89.88 100 PRO A O 1
ATOM 780 N N . LYS A 1 101 ? -2.137 2.406 4.427 1.00 90.06 101 LYS A N 1
ATOM 781 C CA . LYS A 1 101 ? -0.839 1.888 3.971 1.00 90.06 101 LYS A CA 1
ATOM 782 C C . LYS A 1 101 ? -0.879 1.427 2.508 1.00 90.06 101 LYS A C 1
ATOM 784 O O . LYS A 1 101 ? 0.035 1.744 1.757 1.00 90.06 101 LYS A O 1
ATOM 789 N N . GLU A 1 102 ? -1.925 0.721 2.093 1.00 89.62 102 GLU A N 1
ATOM 790 C CA . GLU A 1 102 ? -2.150 0.290 0.707 1.00 89.62 102 GLU A CA 1
ATOM 791 C C . GLU A 1 102 ? -2.257 1.499 -0.223 1.00 89.62 102 GLU A C 1
ATOM 793 O O . GLU A 1 102 ? -1.557 1.565 -1.231 1.00 89.62 102 GLU A O 1
ATOM 798 N N . ILE A 1 103 ? -3.056 2.500 0.162 1.00 90.50 103 ILE A N 1
ATOM 799 C CA . ILE A 1 103 ? -3.201 3.751 -0.594 1.00 90.50 103 ILE A CA 1
ATOM 800 C C . ILE A 1 103 ? -1.853 4.476 -0.694 1.00 90.50 103 ILE A C 1
ATOM 802 O O . ILE A 1 103 ? -1.472 4.922 -1.775 1.00 90.50 103 ILE A O 1
ATOM 806 N N . LEU A 1 104 ? -1.105 4.567 0.413 1.00 89.50 104 LEU A N 1
ATOM 807 C CA . LEU A 1 104 ? 0.229 5.171 0.459 1.00 89.50 104 LEU A CA 1
ATOM 808 C C . LEU A 1 104 ? 1.217 4.477 -0.491 1.00 89.50 104 LEU A C 1
ATOM 810 O O . LEU A 1 104 ? 1.977 5.151 -1.186 1.00 89.50 104 LEU A O 1
ATOM 814 N N . ILE A 1 105 ? 1.221 3.146 -0.514 1.00 86.81 105 ILE A N 1
ATOM 815 C CA . ILE A 1 105 ? 2.085 2.357 -1.397 1.00 86.81 105 ILE A CA 1
ATOM 816 C C . ILE A 1 105 ? 1.674 2.583 -2.853 1.00 86.81 105 ILE A C 1
ATOM 818 O O . ILE A 1 105 ? 2.530 2.914 -3.672 1.00 86.81 105 ILE A O 1
ATOM 822 N N . ALA A 1 106 ? 0.380 2.497 -3.167 1.00 86.06 106 ALA A N 1
ATOM 823 C CA . ALA A 1 106 ? -0.127 2.685 -4.524 1.00 86.06 106 ALA A CA 1
ATOM 824 C C . ALA A 1 106 ? 0.183 4.083 -5.088 1.00 86.06 106 ALA A C 1
ATOM 826 O O . ALA A 1 106 ? 0.514 4.203 -6.264 1.00 86.06 106 ALA A O 1
ATOM 827 N N . ARG A 1 107 ? 0.125 5.136 -4.259 1.00 87.00 107 ARG A N 1
ATOM 828 C CA . ARG A 1 107 ? 0.429 6.508 -4.703 1.00 87.00 107 ARG A CA 1
ATOM 829 C C . ARG A 1 107 ? 1.927 6.793 -4.865 1.00 87.00 107 ARG A C 1
ATOM 831 O O . ARG A 1 107 ? 2.298 7.560 -5.744 1.00 87.00 107 ARG A O 1
ATOM 838 N N . ASN A 1 108 ? 2.782 6.224 -4.007 1.00 83.31 108 ASN A N 1
ATOM 839 C CA . ASN A 1 108 ? 4.195 6.627 -3.907 1.00 83.31 108 ASN A CA 1
ATOM 840 C C . ASN A 1 108 ? 5.177 5.619 -4.509 1.00 83.31 108 ASN A C 1
ATOM 842 O O . ASN A 1 108 ? 6.362 5.929 -4.636 1.00 83.31 108 ASN A O 1
ATOM 846 N N . THR A 1 109 ? 4.737 4.406 -4.838 1.00 81.00 109 THR A N 1
ATOM 847 C CA . THR A 1 109 ? 5.620 3.370 -5.378 1.00 81.00 109 THR A CA 1
ATOM 848 C C . THR A 1 109 ? 5.207 3.012 -6.798 1.00 81.00 109 THR A C 1
ATOM 850 O O . THR A 1 109 ? 4.078 2.617 -7.055 1.00 81.00 109 THR A O 1
ATOM 853 N N . THR A 1 110 ? 6.140 3.147 -7.740 1.00 80.88 110 THR A N 1
ATOM 854 C CA . THR A 1 110 ? 5.962 2.680 -9.127 1.00 80.88 110 THR A CA 1
ATOM 855 C C . THR A 1 110 ? 6.311 1.199 -9.270 1.00 80.88 110 THR A C 1
ATOM 857 O O . THR A 1 110 ? 5.856 0.527 -10.194 1.00 80.88 110 THR A O 1
ATOM 860 N N . HIS A 1 111 ? 7.131 0.687 -8.351 1.00 82.06 111 HIS A N 1
ATOM 861 C CA . HIS A 1 111 ? 7.506 -0.712 -8.216 1.00 82.06 111 HIS A CA 1
ATOM 862 C C . HIS A 1 111 ? 7.995 -0.991 -6.785 1.00 82.06 111 HIS A C 1
ATOM 864 O O . HIS A 1 111 ? 8.513 -0.107 -6.101 1.00 82.06 111 HIS A O 1
ATOM 870 N N . THR A 1 112 ? 7.891 -2.241 -6.338 1.00 84.50 112 THR A N 1
ATOM 871 C CA . THR A 1 112 ? 8.278 -2.677 -4.981 1.00 84.50 112 THR A CA 1
ATOM 872 C C . THR A 1 112 ? 9.781 -2.941 -4.824 1.00 84.50 112 THR A C 1
ATO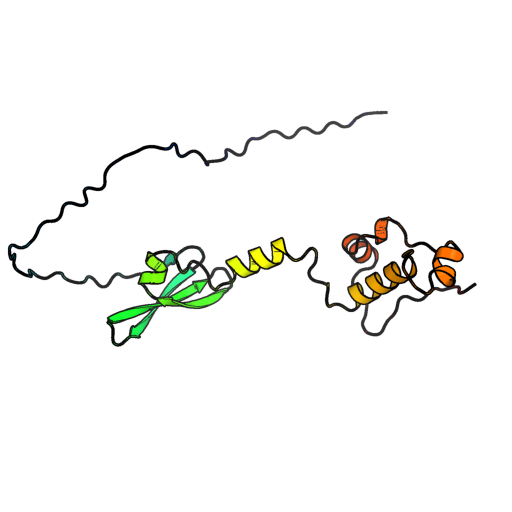M 874 O O . THR A 1 112 ? 10.282 -3.058 -3.710 1.00 84.50 112 THR A O 1
ATOM 877 N N . LEU A 1 113 ? 10.530 -2.992 -5.933 1.00 84.94 113 LEU A N 1
ATOM 878 C CA . LEU A 1 113 ? 11.926 -3.454 -5.950 1.00 84.94 113 LEU A CA 1
ATOM 879 C C . LEU A 1 113 ? 12.990 -2.348 -5.808 1.00 84.94 113 LEU A C 1
ATOM 881 O O . LEU A 1 113 ? 14.163 -2.598 -6.078 1.00 84.94 113 LEU A O 1
ATOM 885 N N . SER A 1 114 ? 12.635 -1.133 -5.383 1.00 84.06 114 SER A N 1
ATOM 886 C CA . SER A 1 114 ? 13.573 0.009 -5.302 1.00 84.06 114 SER A CA 1
ATOM 887 C C . SER A 1 114 ? 14.780 -0.217 -4.382 1.00 84.06 114 SER A C 1
ATOM 889 O O . SER A 1 114 ? 15.837 0.372 -4.596 1.00 84.06 114 SER A O 1
ATOM 891 N N . LYS A 1 115 ? 14.659 -1.101 -3.385 1.00 83.88 115 LYS A N 1
ATOM 892 C CA . LYS A 1 115 ? 15.745 -1.456 -2.453 1.00 83.88 115 LYS A CA 1
ATOM 893 C C . LYS A 1 115 ? 16.521 -2.721 -2.849 1.00 83.88 115 LYS A C 1
ATOM 895 O O . LYS A 1 115 ? 17.390 -3.160 -2.100 1.00 83.88 115 LYS A O 1
ATOM 900 N N . THR A 1 116 ? 16.232 -3.316 -4.006 1.00 88.38 116 THR A N 1
ATOM 901 C CA . THR A 1 116 ? 16.851 -4.583 -4.435 1.00 88.38 116 THR A CA 1
ATOM 902 C C . THR A 1 116 ? 18.180 -4.384 -5.160 1.00 88.38 116 THR A C 1
ATOM 904 O O . THR A 1 116 ? 18.449 -3.327 -5.735 1.00 88.38 116 THR A O 1
ATOM 907 N N . GLY A 1 117 ? 19.009 -5.434 -5.183 1.00 86.94 117 GLY A N 1
ATOM 908 C CA . GLY A 1 117 ? 20.228 -5.464 -6.000 1.00 86.94 117 GLY A CA 1
ATOM 909 C C . GLY A 1 117 ? 19.939 -5.289 -7.495 1.00 86.94 117 GLY A C 1
ATOM 910 O O . GLY A 1 117 ? 20.686 -4.595 -8.176 1.00 86.94 117 GLY A O 1
ATOM 911 N N . THR A 1 118 ? 18.815 -5.828 -7.981 1.00 90.25 118 THR A N 1
ATOM 912 C CA . THR A 1 118 ? 18.341 -5.668 -9.365 1.00 90.25 118 THR A CA 1
ATOM 913 C C . THR A 1 118 ? 18.164 -4.196 -9.732 1.00 90.25 118 THR A C 1
ATOM 915 O O . THR A 1 118 ? 18.697 -3.736 -10.741 1.00 90.25 118 THR A O 1
ATOM 918 N N . TYR A 1 119 ? 17.487 -3.421 -8.877 1.00 90.50 119 TYR A N 1
ATOM 919 C CA . TYR A 1 119 ? 17.307 -1.987 -9.108 1.00 90.50 119 TYR A CA 1
ATOM 920 C C . TYR A 1 119 ? 18.625 -1.211 -9.037 1.00 90.50 119 TYR A C 1
ATOM 922 O O . TYR A 1 119 ? 18.843 -0.315 -9.850 1.00 90.50 119 TYR A O 1
ATOM 930 N N . LYS A 1 120 ? 19.535 -1.571 -8.119 1.00 89.06 120 LYS A N 1
ATOM 931 C CA . LYS A 1 120 ? 20.870 -0.952 -8.031 1.00 89.06 120 LYS A CA 1
ATOM 932 C C . LYS A 1 120 ? 21.675 -1.142 -9.319 1.00 89.06 120 LYS A C 1
ATOM 934 O O . LYS A 1 120 ? 22.258 -0.176 -9.805 1.00 89.06 120 LYS A O 1
ATOM 939 N N . ILE A 1 121 ? 21.661 -2.343 -9.899 1.00 88.56 121 ILE A N 1
ATOM 940 C CA . ILE A 1 121 ? 22.341 -2.612 -11.174 1.00 88.56 121 ILE A CA 1
ATOM 941 C C . ILE A 1 121 ? 21.702 -1.830 -12.313 1.00 88.56 121 ILE A C 1
ATOM 943 O O . ILE A 1 121 ? 22.416 -1.148 -13.045 1.00 88.56 121 ILE A O 1
ATOM 947 N N . TRP A 1 122 ? 20.374 -1.877 -12.445 1.00 91.00 122 TRP A N 1
ATOM 948 C CA . TRP A 1 122 ? 19.672 -1.118 -13.478 1.00 91.00 122 TRP A CA 1
ATOM 949 C C . TRP A 1 122 ? 19.979 0.384 -13.374 1.00 91.00 122 TRP A C 1
ATOM 951 O O . TRP A 1 122 ? 20.352 1.016 -14.359 1.00 91.00 122 TRP A O 1
ATOM 961 N N . ARG A 1 123 ? 19.938 0.952 -12.162 1.00 89.12 123 ARG A N 1
ATOM 962 C CA . ARG A 1 123 ? 20.327 2.347 -11.903 1.00 89.12 123 ARG A CA 1
ATOM 963 C C . ARG A 1 123 ? 21.772 2.632 -12.300 1.00 89.12 123 ARG A C 1
ATOM 965 O O . ARG A 1 123 ? 22.018 3.665 -12.914 1.00 89.12 123 ARG A O 1
ATOM 972 N N . GLY A 1 124 ? 22.710 1.744 -11.970 1.00 87.06 124 GLY A N 1
ATOM 973 C CA . GLY A 1 124 ? 24.118 1.878 -12.354 1.00 87.06 124 GLY A CA 1
ATOM 974 C C . GLY A 1 124 ? 24.330 1.788 -13.868 1.00 87.06 124 GLY A C 1
ATOM 975 O O . GLY A 1 124 ? 25.110 2.547 -14.435 1.00 87.06 124 GLY A O 1
ATOM 976 N N . MET A 1 125 ? 23.597 0.910 -14.554 1.00 87.31 125 MET A N 1
ATOM 977 C CA . MET A 1 125 ? 23.569 0.826 -16.016 1.00 87.31 125 MET A CA 1
ATOM 978 C C . MET A 1 125 ? 23.077 2.137 -16.645 1.00 87.31 125 MET A C 1
ATOM 980 O O . MET A 1 125 ? 23.773 2.701 -17.485 1.00 87.31 125 MET A O 1
ATOM 984 N N . ILE A 1 126 ? 21.933 2.659 -16.194 1.00 87.50 126 ILE A N 1
ATOM 985 C CA . ILE A 1 126 ? 21.365 3.912 -16.709 1.00 87.50 126 ILE A CA 1
ATOM 986 C C . ILE A 1 126 ? 22.267 5.112 -16.395 1.00 87.50 126 ILE A C 1
ATOM 988 O O . ILE A 1 126 ? 22.497 5.937 -17.274 1.00 87.50 126 ILE A O 1
ATOM 992 N N . SER A 1 127 ? 22.817 5.202 -15.178 1.00 84.12 127 SER A N 1
ATOM 993 C CA . SER A 1 127 ? 23.700 6.302 -14.756 1.00 84.12 127 SER A CA 1
ATOM 994 C C . SER A 1 127 ? 24.897 6.484 -15.684 1.00 84.12 127 SER A C 1
ATOM 996 O O . SER A 1 127 ? 25.255 7.613 -15.988 1.00 84.12 127 SER A O 1
ATOM 998 N N . ARG A 1 128 ? 25.500 5.387 -16.157 1.00 77.81 128 ARG A N 1
ATOM 999 C CA . ARG A 1 128 ? 26.664 5.424 -17.057 1.00 77.81 128 ARG A CA 1
ATOM 1000 C C . ARG A 1 128 ? 26.348 6.015 -18.433 1.00 77.81 128 ARG A C 1
ATOM 1002 O O . ARG A 1 128 ? 27.246 6.522 -19.093 1.00 77.81 128 ARG A O 1
ATOM 1009 N N . CYS A 1 129 ? 25.085 5.956 -18.855 1.00 76.50 129 CYS A N 1
ATOM 1010 C CA . CYS A 1 129 ? 24.636 6.419 -20.169 1.00 76.50 129 CYS A CA 1
ATOM 1011 C C . CYS A 1 129 ? 23.950 7.794 -20.123 1.00 76.50 129 CYS A C 1
ATOM 1013 O O . CYS A 1 129 ? 23.458 8.268 -21.145 1.00 76.50 129 CYS A O 1
ATOM 1015 N N . ARG A 1 130 ? 23.888 8.437 -18.950 1.00 74.44 130 ARG A N 1
ATOM 1016 C CA . ARG A 1 130 ? 23.349 9.793 -18.804 1.00 74.44 130 ARG A CA 1
ATOM 1017 C C . ARG A 1 130 ? 24.397 10.842 -19.164 1.00 74.44 130 ARG A C 1
ATOM 1019 O O . ARG A 1 130 ? 25.587 10.659 -18.926 1.00 74.44 130 ARG A O 1
ATOM 1026 N N . TYR A 1 131 ? 23.930 11.951 -19.734 1.00 65.88 131 TYR A N 1
ATOM 1027 C CA . TYR A 1 131 ? 24.782 13.062 -20.165 1.00 65.88 131 TYR A CA 1
ATOM 1028 C C . TYR A 1 131 ? 25.474 13.781 -18.994 1.00 65.88 131 TYR A C 1
ATOM 1030 O O . TYR A 1 131 ? 26.589 14.260 -19.153 1.00 65.88 131 TYR A O 1
ATOM 1038 N N . ASP A 1 132 ? 24.851 13.808 -17.812 1.00 71.94 132 ASP A N 1
ATOM 1039 C CA . ASP A 1 132 ? 25.379 14.464 -16.606 1.00 71.94 132 ASP A CA 1
ATOM 1040 C C . ASP A 1 132 ? 26.412 13.623 -15.832 1.00 71.94 132 ASP A C 1
ATOM 1042 O O . ASP A 1 132 ? 26.874 14.029 -14.765 1.00 71.94 132 ASP A O 1
ATOM 1046 N N . TYR A 1 133 ? 26.793 12.451 -16.349 1.00 71.94 133 TYR A N 1
ATOM 1047 C CA . TYR A 1 133 ? 27.732 11.570 -15.670 1.00 71.94 133 TYR A CA 1
ATOM 1048 C C . TYR A 1 133 ? 29.177 12.079 -15.842 1.00 71.94 133 TYR A C 1
ATOM 1050 O O . TYR A 1 133 ? 29.620 12.255 -16.979 1.00 71.94 133 TYR A O 1
ATOM 1058 N N . PRO A 1 134 ? 29.973 12.242 -14.763 1.00 68.69 134 PRO A N 1
ATOM 1059 C CA . PRO A 1 134 ? 31.346 12.764 -14.847 1.00 68.69 134 PRO A CA 1
ATOM 1060 C C . PRO A 1 134 ? 32.262 12.005 -15.822 1.00 68.69 134 PRO A C 1
ATOM 1062 O O . PRO A 1 134 ? 33.201 12.571 -16.375 1.00 68.69 134 PRO A O 1
ATOM 1065 N N . PHE A 1 135 ? 31.956 10.732 -16.085 1.00 68.38 135 PHE A N 1
ATOM 1066 C CA . PHE A 1 135 ? 32.689 9.865 -17.008 1.00 68.38 135 PHE A CA 1
ATOM 1067 C C . PHE A 1 135 ? 31.933 9.606 -18.324 1.00 68.38 135 PHE A C 1
ATOM 1069 O O . PHE A 1 135 ? 32.177 8.588 -18.975 1.00 68.38 135 PHE A O 1
ATOM 1076 N N . TYR A 1 136 ? 31.018 10.495 -18.740 1.00 69.31 136 TYR A N 1
ATOM 1077 C CA . TYR A 1 136 ? 30.191 10.303 -19.943 1.00 69.31 136 TYR A CA 1
ATOM 1078 C C . TYR A 1 136 ? 31.029 10.015 -21.203 1.00 69.31 136 TYR A C 1
ATOM 1080 O O . TYR A 1 136 ? 30.596 9.246 -22.060 1.00 69.31 136 TYR A O 1
ATOM 1088 N N . ARG A 1 137 ? 32.249 10.572 -21.301 1.00 66.62 137 ARG A N 1
ATOM 1089 C CA . ARG A 1 137 ? 33.175 10.384 -22.436 1.00 66.62 137 ARG A CA 1
ATOM 1090 C C . ARG A 1 137 ? 33.579 8.921 -22.660 1.00 66.62 137 ARG A C 1
ATOM 1092 O O . ARG A 1 137 ? 33.796 8.529 -23.798 1.00 66.62 137 ARG A O 1
ATOM 1099 N N . TYR A 1 138 ? 33.618 8.105 -21.606 1.00 67.94 138 TYR A N 1
ATOM 1100 C CA . TYR A 1 138 ? 33.988 6.685 -21.689 1.00 67.94 138 TYR A CA 1
ATOM 1101 C C . TYR A 1 138 ? 32.835 5.776 -22.138 1.00 67.94 138 TYR A C 1
ATOM 1103 O O . TYR A 1 138 ? 33.070 4.636 -22.535 1.00 67.94 138 TYR A O 1
ATOM 1111 N N . TRP A 1 139 ? 31.595 6.266 -22.060 1.00 67.56 139 TRP A N 1
ATOM 1112 C CA . TRP A 1 139 ? 30.385 5.484 -22.320 1.00 67.56 139 TRP A CA 1
ATOM 1113 C C . TRP A 1 139 ? 29.590 6.104 -23.466 1.00 67.56 139 TRP A C 1
ATOM 1115 O O . TRP A 1 139 ? 29.646 5.626 -24.596 1.00 67.56 139 TRP A O 1
ATOM 1125 N N . HIS A 1 140 ? 28.930 7.231 -23.210 1.00 64.56 140 HIS A N 1
ATOM 1126 C CA . HIS A 1 140 ? 28.164 7.941 -24.226 1.00 64.56 140 HIS A CA 1
ATOM 1127 C C . HIS A 1 140 ? 29.064 8.515 -25.335 1.00 64.56 140 HIS A C 1
ATOM 1129 O O . HIS A 1 140 ? 28.699 8.447 -26.505 1.00 64.56 140 HIS A O 1
ATOM 1135 N N . GLY A 1 141 ? 30.268 8.997 -24.990 1.00 66.06 141 GLY A N 1
ATOM 1136 C CA . GLY A 1 141 ? 31.259 9.489 -25.962 1.00 66.06 141 GLY A CA 1
ATOM 1137 C C . GLY A 1 141 ? 31.792 8.415 -26.921 1.00 66.06 141 GLY A C 1
ATOM 1138 O O . GLY A 1 141 ? 32.213 8.746 -28.023 1.00 66.06 141 GLY A O 1
ATOM 1139 N N . LYS A 1 142 ? 31.698 7.134 -26.541 1.00 71.75 142 LYS A N 1
ATOM 1140 C CA . LYS A 1 142 ? 31.998 5.968 -27.391 1.00 71.75 142 LYS A CA 1
ATOM 1141 C C . LYS A 1 142 ? 30.755 5.411 -28.115 1.00 71.75 142 LYS A C 1
ATOM 1143 O O . LYS A 1 142 ? 30.816 4.339 -28.702 1.00 71.75 142 LYS A O 1
ATOM 1148 N N . GLY A 1 143 ? 29.609 6.097 -28.046 1.00 73.25 143 GLY A N 1
ATOM 1149 C CA . GLY A 1 143 ? 28.357 5.659 -28.676 1.00 73.25 143 GLY A CA 1
ATOM 1150 C C . GLY A 1 143 ? 27.612 4.542 -27.933 1.00 73.25 143 GLY A C 1
ATOM 1151 O O . GLY A 1 143 ? 26.612 4.038 -28.443 1.00 73.25 143 GLY A O 1
ATOM 1152 N N . ILE A 1 144 ? 28.044 4.169 -26.723 1.00 74.88 144 ILE A N 1
ATOM 1153 C CA . ILE A 1 144 ? 27.400 3.116 -25.929 1.00 74.88 144 ILE A CA 1
ATOM 1154 C C . ILE A 1 144 ? 26.122 3.677 -25.308 1.00 74.88 144 ILE A C 1
ATOM 1156 O O . ILE A 1 144 ? 26.159 4.612 -24.504 1.00 74.88 144 ILE A O 1
ATOM 1160 N N . LYS A 1 145 ? 24.987 3.085 -25.677 1.00 78.94 145 LYS A N 1
ATOM 1161 C CA . LYS A 1 145 ? 23.658 3.461 -25.192 1.00 78.94 145 LYS A CA 1
ATOM 1162 C C . LYS A 1 145 ? 22.929 2.234 -24.664 1.00 78.94 145 LYS A C 1
ATOM 1164 O O . LYS A 1 145 ? 23.099 1.125 -25.162 1.00 78.94 145 LYS A O 1
ATOM 1169 N N . VAL A 1 146 ? 22.091 2.449 -23.658 1.00 82.06 146 VAL A N 1
ATOM 1170 C CA . VAL A 1 146 ? 21.114 1.447 -23.227 1.00 82.06 146 VAL A CA 1
ATOM 1171 C C . VAL A 1 146 ? 19.933 1.491 -24.191 1.00 82.06 146 VAL A C 1
ATOM 1173 O O . VAL A 1 146 ? 19.523 2.571 -24.606 1.00 82.06 146 VAL A O 1
ATOM 1176 N N . CYS A 1 147 ? 19.376 0.326 -24.524 1.00 84.62 147 CYS A N 1
ATOM 1177 C CA . CYS A 1 147 ? 18.143 0.228 -25.302 1.00 84.62 147 CYS A CA 1
ATOM 1178 C C . CYS A 1 147 ? 17.022 1.073 -24.667 1.00 84.62 147 CYS A C 1
ATOM 1180 O O . CYS A 1 147 ? 16.772 0.962 -23.465 1.00 84.62 147 CYS A O 1
ATOM 1182 N N . ASP A 1 148 ? 16.282 1.844 -25.469 1.00 85.81 148 ASP A N 1
ATOM 1183 C CA . ASP A 1 148 ? 15.179 2.696 -24.993 1.00 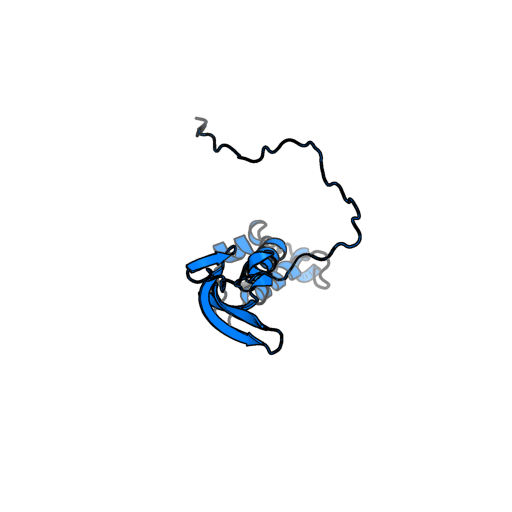85.81 148 ASP A CA 1
ATOM 1184 C C . ASP A 1 148 ? 14.132 1.914 -24.190 1.00 85.81 148 ASP A C 1
ATOM 1186 O O . ASP A 1 148 ? 13.563 2.408 -23.214 1.00 85.81 148 ASP A O 1
ATOM 1190 N N . ARG A 1 149 ? 13.916 0.639 -24.539 1.00 87.25 149 ARG A N 1
ATOM 1191 C CA . ARG A 1 149 ? 13.031 -0.268 -23.798 1.00 87.25 149 ARG A CA 1
ATOM 1192 C C . ARG A 1 149 ? 13.475 -0.419 -22.343 1.00 87.25 149 ARG A C 1
ATOM 1194 O O . ARG A 1 149 ? 12.628 -0.433 -21.453 1.00 87.25 149 ARG A O 1
ATOM 1201 N N . TRP A 1 150 ? 14.779 -0.488 -22.094 1.00 89.44 150 TRP A N 1
ATOM 1202 C CA . TRP A 1 150 ? 15.374 -0.664 -20.770 1.00 89.44 150 TRP A CA 1
ATOM 1203 C C . TRP A 1 150 ? 15.548 0.649 -20.001 1.00 89.44 150 TRP A C 1
ATOM 1205 O O . TRP A 1 150 ? 15.941 0.611 -18.837 1.00 89.44 150 TRP A O 1
ATOM 1215 N N . MET A 1 151 ? 15.156 1.798 -20.567 1.00 86.12 151 MET A N 1
ATOM 1216 C CA . MET A 1 151 ? 15.019 3.057 -19.815 1.00 86.12 151 MET A CA 1
ATOM 1217 C C . MET A 1 151 ? 13.904 2.999 -18.760 1.00 86.12 151 MET A C 1
ATOM 1219 O O . MET A 1 151 ? 13.860 3.831 -17.856 1.00 86.12 151 MET A O 1
ATOM 1223 N N . SER A 1 152 ? 13.009 2.008 -18.838 1.00 88.88 152 SER A N 1
ATOM 1224 C CA . SER A 1 152 ? 12.030 1.705 -17.795 1.00 88.88 152 SER A CA 1
ATOM 1225 C C . SER A 1 152 ? 12.465 0.484 -16.988 1.00 88.88 152 SER A C 1
ATOM 1227 O O . SER A 1 152 ? 12.611 -0.608 -17.538 1.00 88.88 152 SER A O 1
ATOM 1229 N N . PHE A 1 153 ? 12.574 0.637 -15.665 1.00 89.81 153 PHE A N 1
ATOM 1230 C CA . PHE A 1 153 ? 12.923 -0.471 -14.769 1.00 89.81 153 PHE A CA 1
ATOM 1231 C C . PHE A 1 153 ? 11.967 -1.666 -14.902 1.00 89.81 153 PHE A C 1
ATOM 1233 O O . PHE A 1 153 ? 12.409 -2.809 -14.872 1.00 89.81 153 PHE A O 1
ATOM 1240 N N . LYS A 1 154 ? 10.664 -1.424 -15.107 1.00 89.94 154 LYS A N 1
ATOM 1241 C CA . LYS A 1 154 ? 9.668 -2.498 -15.261 1.00 89.94 154 LYS A CA 1
ATOM 1242 C C . LYS A 1 154 ? 9.943 -3.361 -16.495 1.00 89.94 154 LYS A C 1
ATOM 1244 O O . LYS A 1 154 ? 9.780 -4.572 -16.436 1.00 89.94 154 LYS A O 1
ATOM 1249 N N . ARG A 1 155 ? 10.360 -2.739 -17.600 1.00 90.81 155 ARG A N 1
ATOM 1250 C CA . ARG A 1 155 ? 10.687 -3.440 -18.850 1.00 90.81 155 ARG A CA 1
ATOM 1251 C C . ARG A 1 155 ? 12.009 -4.192 -18.736 1.00 90.81 155 ARG A C 1
ATOM 1253 O O . ARG A 1 155 ? 12.070 -5.345 -19.130 1.00 90.81 155 ARG A O 1
ATOM 1260 N N . PHE A 1 156 ? 13.014 -3.575 -18.115 1.00 90.75 156 PHE A N 1
ATOM 1261 C CA . PHE A 1 156 ? 14.265 -4.255 -17.778 1.00 90.75 156 PHE A CA 1
ATOM 1262 C C . PHE A 1 156 ? 14.016 -5.506 -16.922 1.00 90.75 156 PHE A C 1
ATOM 1264 O O . PHE A 1 156 ? 14.518 -6.577 -17.237 1.00 90.75 156 PHE A O 1
ATOM 1271 N N . LEU A 1 157 ? 13.198 -5.386 -15.873 1.00 91.25 157 LEU A N 1
ATOM 1272 C CA . LEU A 1 157 ? 12.849 -6.506 -15.001 1.00 91.25 157 LEU A CA 1
ATOM 1273 C C . LEU A 1 157 ? 12.083 -7.607 -15.744 1.00 91.25 157 LEU A C 1
ATOM 1275 O O . LEU A 1 157 ? 12.296 -8.778 -15.462 1.00 91.25 157 LEU A O 1
ATOM 1279 N N . PHE A 1 158 ? 11.192 -7.244 -16.667 1.00 89.81 158 PHE A N 1
ATOM 1280 C CA . PHE A 1 158 ? 10.448 -8.222 -17.458 1.00 89.81 158 PHE A CA 1
ATOM 1281 C C . PHE A 1 158 ? 11.366 -9.034 -18.378 1.00 89.81 158 PHE A C 1
ATOM 1283 O O . PHE A 1 158 ? 11.196 -10.241 -18.489 1.00 89.81 158 PHE A O 1
ATOM 1290 N N . ASP A 1 159 ? 12.341 -8.377 -19.008 1.00 90.00 159 ASP A N 1
ATOM 1291 C CA . ASP A 1 159 ? 13.242 -9.034 -19.955 1.00 90.00 159 ASP A CA 1
ATOM 1292 C C . ASP A 1 159 ? 14.346 -9.843 -19.233 1.00 90.00 159 ASP A C 1
ATOM 1294 O O . ASP A 1 159 ? 14.706 -10.924 -19.688 1.00 90.00 159 ASP A O 1
ATOM 1298 N N . MET A 1 160 ? 14.876 -9.343 -18.107 1.00 87.94 160 MET A N 1
ATOM 1299 C CA . MET A 1 160 ? 16.045 -9.925 -17.418 1.00 87.94 160 MET A CA 1
ATOM 1300 C C . MET A 1 160 ? 15.716 -10.721 -16.148 1.00 87.94 160 MET A C 1
ATOM 1302 O O . MET A 1 160 ? 16.531 -11.523 -15.697 1.00 87.94 160 MET A O 1
ATOM 1306 N N . GLY A 1 161 ? 14.562 -10.475 -15.529 1.00 89.50 161 GLY A N 1
ATOM 1307 C CA . GLY A 1 161 ? 14.206 -11.044 -14.231 1.00 89.50 161 GLY A CA 1
ATOM 1308 C C . GLY A 1 161 ? 14.964 -10.437 -13.044 1.00 89.50 161 GLY A C 1
ATOM 1309 O O . GLY A 1 161 ? 15.617 -9.390 -13.127 1.00 89.50 161 GLY A O 1
ATOM 1310 N N . GLU A 1 162 ? 14.832 -11.085 -11.885 1.00 87.19 162 GLU A N 1
ATOM 1311 C CA . GLU A 1 162 ? 15.575 -10.699 -10.689 1.00 87.19 162 GLU A CA 1
ATOM 1312 C C . GLU A 1 162 ? 17.037 -11.124 -10.778 1.00 87.19 162 GLU A C 1
ATOM 1314 O O . GLU A 1 162 ? 17.380 -12.223 -11.206 1.00 87.19 162 GLU A O 1
ATOM 1319 N N . ARG A 1 163 ? 17.916 -10.244 -10.306 1.00 85.50 163 ARG A N 1
ATOM 1320 C CA . ARG A 1 163 ? 19.346 -10.504 -10.268 1.00 85.50 163 ARG A CA 1
ATOM 1321 C C . ARG A 1 163 ? 19.661 -11.654 -9.295 1.00 85.50 163 ARG A C 1
ATOM 1323 O O . ARG A 1 163 ? 19.379 -11.502 -8.099 1.00 85.50 163 ARG A O 1
ATOM 1330 N N . PRO A 1 164 ? 20.360 -12.717 -9.733 1.00 84.19 164 PRO A N 1
ATOM 1331 C CA . PRO A 1 164 ? 20.890 -13.730 -8.827 1.00 84.19 164 PRO A CA 1
ATOM 1332 C C . PRO A 1 164 ? 21.857 -13.120 -7.799 1.00 84.19 164 PRO A C 1
ATOM 1334 O O . PRO A 1 164 ? 22.509 -12.097 -8.039 1.00 84.19 164 PRO A O 1
ATOM 1337 N N . LYS A 1 165 ? 21.958 -13.727 -6.612 1.00 82.69 165 LYS A N 1
ATOM 1338 C CA . LYS A 1 165 ? 22.848 -13.218 -5.557 1.00 82.69 165 LYS A CA 1
ATOM 1339 C C . LYS A 1 165 ? 24.310 -13.270 -6.023 1.00 82.69 165 LYS A C 1
ATOM 1341 O O . LYS A 1 165 ? 24.741 -14.248 -6.612 1.00 82.69 165 LYS A O 1
ATOM 1346 N N . GLY A 1 166 ? 25.061 -12.204 -5.743 1.00 78.69 166 GLY A N 1
ATOM 1347 C CA . GLY A 1 166 ? 26.503 -12.123 -6.020 1.00 78.69 166 GLY A CA 1
ATOM 1348 C C . GLY A 1 166 ? 26.906 -11.734 -7.447 1.00 78.69 166 GLY A C 1
ATOM 1349 O O . GLY A 1 166 ? 28.042 -11.325 -7.632 1.00 78.69 166 GLY A O 1
ATOM 1350 N N . LEU A 1 167 ? 26.000 -11.764 -8.430 1.00 79.62 167 LEU A N 1
ATOM 1351 C CA . LEU A 1 167 ? 26.352 -11.470 -9.827 1.00 79.62 167 LEU A CA 1
ATOM 1352 C C . LEU A 1 167 ? 26.186 -9.987 -10.189 1.00 79.62 167 LEU A C 1
ATOM 1354 O O . LEU A 1 167 ? 25.266 -9.322 -9.700 1.00 79.62 167 LEU A O 1
ATOM 1358 N N . THR A 1 168 ? 27.048 -9.471 -11.064 1.00 76.12 168 THR A N 1
ATOM 1359 C CA . THR A 1 168 ? 26.943 -8.142 -11.690 1.00 76.12 168 THR A CA 1
ATOM 1360 C C . THR A 1 168 ? 26.686 -8.269 -13.192 1.00 76.12 168 THR A C 1
ATOM 1362 O O . THR A 1 168 ? 26.914 -9.321 -13.782 1.00 76.12 168 THR A O 1
ATOM 1365 N N . ILE A 1 169 ? 26.155 -7.209 -13.812 1.00 75.00 169 ILE A N 1
ATOM 1366 C CA . ILE A 1 169 ? 26.079 -7.111 -15.276 1.00 75.00 169 ILE A CA 1
ATOM 1367 C C . ILE A 1 169 ? 27.382 -6.479 -15.758 1.00 75.00 169 ILE A C 1
ATOM 1369 O O . ILE A 1 169 ? 27.589 -5.277 -15.567 1.00 75.00 169 ILE A O 1
ATOM 1373 N N . GLU A 1 170 ? 28.220 -7.297 -16.386 1.00 68.56 170 GLU A N 1
ATOM 1374 C CA . GLU A 1 170 ? 29.428 -6.877 -17.094 1.00 68.56 170 GLU A CA 1
ATOM 1375 C C . GLU A 1 170 ? 29.216 -6.925 -18.611 1.00 68.56 170 GLU A C 1
ATOM 1377 O O . GLU A 1 170 ? 28.275 -7.546 -19.112 1.00 68.56 170 GLU A O 1
ATOM 1382 N N . ARG A 1 171 ? 30.084 -6.230 -19.348 1.00 64.25 171 ARG A N 1
ATOM 1383 C CA . ARG A 1 171 ? 30.150 -6.334 -20.811 1.00 64.25 171 ARG A CA 1
ATOM 1384 C C . ARG A 1 171 ? 31.066 -7.494 -21.188 1.00 64.25 171 ARG A C 1
ATOM 1386 O O . ARG A 1 171 ? 32.067 -7.705 -20.515 1.00 64.25 171 ARG A O 1
ATOM 1393 N N . ILE A 1 172 ? 30.722 -8.205 -22.258 1.00 58.97 172 ILE A N 1
ATOM 1394 C CA . ILE A 1 172 ? 31.537 -9.312 -22.781 1.00 58.97 172 ILE A CA 1
ATOM 1395 C C . ILE A 1 172 ? 32.810 -8.760 -23.444 1.00 58.97 172 ILE A C 1
ATOM 1397 O O . ILE A 1 172 ? 33.889 -9.277 -23.184 1.00 58.97 172 ILE A O 1
ATOM 1401 N N . ASP A 1 173 ? 32.705 -7.634 -24.163 1.00 49.28 173 ASP A N 1
ATOM 1402 C CA . ASP A 1 173 ? 33.838 -6.984 -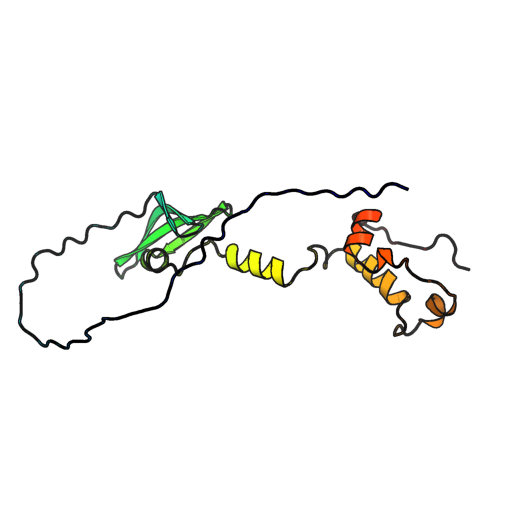24.831 1.00 49.28 173 ASP A CA 1
ATOM 1403 C C . ASP A 1 173 ? 34.012 -5.530 -24.359 1.00 49.28 173 ASP A C 1
ATOM 1405 O O . ASP A 1 173 ? 33.058 -4.745 -24.306 1.00 49.28 173 ASP A O 1
ATOM 1409 N N . SER A 1 174 ? 35.245 -5.163 -23.994 1.00 48.06 174 SER A N 1
ATOM 1410 C CA . SER A 1 174 ? 35.607 -3.849 -23.444 1.00 48.06 174 SER A CA 1
ATOM 1411 C C . SER A 1 174 ? 36.566 -3.085 -24.367 1.00 48.06 174 SER A C 1
ATOM 1413 O O . SER A 1 174 ? 37.628 -2.653 -23.919 1.00 48.06 174 SER A O 1
ATOM 1415 N N . ASN A 1 175 ? 36.199 -2.926 -25.643 1.00 46.53 175 ASN A N 1
ATOM 1416 C CA . ASN A 1 175 ? 36.981 -2.162 -26.627 1.00 46.53 175 ASN A CA 1
ATOM 1417 C C . ASN A 1 175 ? 36.384 -0.759 -26.850 1.00 46.53 175 ASN A C 1
ATOM 1419 O O . ASN A 1 175 ? 35.203 -0.678 -27.246 1.00 46.53 175 ASN A O 1
#

Radius of gyration: 30.58 Å; chains: 1; bounding box: 75×40×82 Å

Foldseek 3Di:
DDDDDDDDDDDDDDPPDDDDDDDDDDPDDDDDDDDDPDDPPPPPDDQAQPAQAQWGFHAWDDADPVRWTWTWIQGPVRDIDIHTPVCSVVSVDNGPCVVVVVVVCVVPPPDPCCVPPLVVQLCVLQLQCDPPRPVVCQAVVVVHDDDPLSVDSVSVCVVPNGDDPPDHDDDPDRD